Protein AF-A0A353JA93-F1 (afdb_monomer)

Sequence (141 aa):
DEVIKYLNNDDVTYKYFRWHSSGDIVDEQYLDGMVRVALACPQTTFLAFTKKWELINEWIDKHGIESLPVNLKIVLSMWDEEYNKTVKNKYLLPVTYVEFKKSSEFKANVPTGGYQCPGSCKTCKNCWKMMLGQMTFFHQH

Secondary structure (DSSP, 8-state):
-HHHHHHB-SS-B-SEEES-SS----SHHHHHHHHHHHHH-TTSEEEEEES-HHHHHHHHHHH-GGGS-TTEEEEEEE-SHHHHHH---TT---EEEEE-S--HHHHHHSPTTPEEP-S-TTT--GGGG--TT-EEEEE--

Structure (mmCIF, N/CA/C/O backbone):
data_AF-A0A353JA93-F1
#
_entry.id   AF-A0A353JA93-F1
#
loop_
_atom_site.group_PDB
_atom_site.id
_atom_site.type_symbol
_atom_site.label_atom_id
_atom_site.label_alt_id
_atom_site.label_comp_id
_atom_site.label_asym_id
_atom_site.label_entity_id
_atom_site.label_seq_id
_atom_site.pdbx_PDB_ins_code
_atom_site.Cartn_x
_atom_site.Cartn_y
_atom_site.Cartn_z
_atom_site.occupancy
_atom_site.B_iso_or_equiv
_atom_site.auth_seq_id
_atom_site.auth_comp_id
_atom_site.auth_asym_id
_atom_site.auth_atom_id
_atom_site.pdbx_PDB_model_num
ATOM 1 N N . ASP A 1 1 ? -19.201 -4.743 12.673 1.00 60.75 1 ASP A N 1
ATOM 2 C CA . ASP A 1 1 ? -19.257 -5.367 14.011 1.00 60.75 1 ASP A CA 1
ATOM 3 C C . ASP A 1 1 ? -18.771 -6.812 14.037 1.00 60.75 1 ASP A C 1
ATOM 5 O O . ASP A 1 1 ? -17.848 -7.089 14.789 1.00 60.75 1 ASP A O 1
ATOM 9 N N . GLU A 1 2 ? -19.260 -7.725 13.189 1.00 77.88 2 GLU A N 1
ATOM 10 C CA . GLU A 1 2 ? -18.818 -9.138 13.244 1.00 77.88 2 GLU A CA 1
ATOM 11 C C . GLU A 1 2 ? -17.321 -9.368 12.981 1.00 77.88 2 GLU A C 1
ATOM 13 O O . GLU A 1 2 ? -16.712 -10.207 13.634 1.00 77.88 2 GLU A O 1
ATOM 18 N N . VAL A 1 3 ? -16.693 -8.606 12.079 1.00 77.25 3 VAL A N 1
ATOM 19 C CA . VAL A 1 3 ? -15.256 -8.756 11.764 1.00 77.25 3 VAL A CA 1
ATOM 20 C C . VAL A 1 3 ? -14.374 -8.569 13.003 1.00 77.25 3 VAL A C 1
ATOM 22 O O . VAL A 1 3 ? -13.408 -9.308 13.184 1.00 77.25 3 VAL A O 1
ATOM 25 N N . ILE A 1 4 ? -14.735 -7.629 13.885 1.00 77.38 4 ILE A N 1
ATOM 26 C CA . ILE A 1 4 ? -13.984 -7.337 15.114 1.00 77.38 4 ILE A CA 1
ATOM 27 C C . ILE A 1 4 ? -13.957 -8.577 16.009 1.00 77.38 4 ILE A C 1
ATOM 29 O O . ILE A 1 4 ? -12.893 -8.961 16.477 1.00 77.38 4 ILE A O 1
ATOM 33 N N . LYS A 1 5 ? -15.087 -9.282 16.140 1.00 78.56 5 LYS A N 1
ATOM 34 C CA . LYS A 1 5 ? -15.200 -10.510 16.944 1.00 78.56 5 LYS A CA 1
ATOM 35 C C . LYS A 1 5 ? -14.213 -11.608 16.523 1.00 78.56 5 LYS A C 1
ATOM 37 O O . LYS A 1 5 ? -13.804 -12.410 17.359 1.00 78.56 5 LYS A O 1
ATOM 42 N N . TYR A 1 6 ? -13.844 -11.665 15.244 1.00 79.44 6 TYR A N 1
ATOM 43 C CA . TYR A 1 6 ? -12.950 -12.699 14.715 1.00 79.44 6 TYR A CA 1
ATOM 44 C C . TYR A 1 6 ? -11.485 -12.260 14.615 1.00 79.44 6 TYR A C 1
ATOM 46 O O . TYR A 1 6 ? -10.596 -13.108 14.681 1.00 79.44 6 TYR A O 1
ATOM 54 N N . LEU A 1 7 ? -11.220 -10.961 14.451 1.00 79.00 7 LEU A N 1
ATOM 55 C CA . LEU A 1 7 ? -9.862 -10.421 14.331 1.00 79.00 7 LEU A CA 1
ATOM 56 C C . LEU A 1 7 ? -9.305 -9.909 15.660 1.00 79.00 7 LEU A C 1
ATOM 58 O O . LEU A 1 7 ? -8.152 -10.172 15.976 1.00 79.00 7 LEU A O 1
ATOM 62 N N . ASN A 1 8 ? -10.083 -9.175 16.442 1.00 79.06 8 ASN A N 1
ATOM 63 C CA . ASN A 1 8 ? -9.625 -8.618 17.707 1.00 79.06 8 ASN A CA 1
ATOM 64 C C . ASN A 1 8 ? -10.759 -8.688 18.727 1.00 79.06 8 ASN A C 1
ATOM 66 O O . ASN A 1 8 ? -11.528 -7.737 18.875 1.00 79.06 8 ASN A O 1
ATOM 70 N N . ASN A 1 9 ? -10.866 -9.834 19.393 1.00 77.25 9 ASN A N 1
ATOM 71 C CA . ASN A 1 9 ? -11.783 -10.018 20.512 1.00 77.25 9 ASN A CA 1
ATOM 72 C C . ASN A 1 9 ? -11.073 -9.721 21.842 1.00 77.25 9 ASN A C 1
ATOM 74 O O . ASN A 1 9 ? -9.893 -9.364 21.861 1.00 77.25 9 ASN A O 1
ATOM 78 N N . ASP A 1 10 ? -11.803 -9.871 22.945 1.00 77.50 10 ASP A N 1
ATOM 79 C CA . ASP A 1 10 ? -11.288 -9.594 24.290 1.00 77.50 10 ASP A CA 1
ATOM 80 C C . ASP A 1 10 ? -10.100 -10.500 24.679 1.00 77.50 10 ASP A C 1
ATOM 82 O O . ASP A 1 10 ? -9.281 -10.115 25.512 1.00 77.50 10 ASP A O 1
ATOM 86 N N . ASP A 1 11 ? -9.955 -11.665 24.037 1.00 79.44 11 ASP A N 1
ATOM 87 C CA . ASP A 1 11 ? -8.923 -12.657 24.352 1.00 79.44 11 ASP A CA 1
ATOM 88 C C . ASP A 1 11 ? -7.654 -12.510 23.493 1.00 79.44 11 ASP A C 1
ATOM 90 O O . ASP A 1 11 ? -6.542 -12.791 23.951 1.00 79.44 11 ASP A O 1
ATOM 94 N N . VAL A 1 12 ? -7.787 -12.102 22.225 1.00 79.94 12 VAL A N 1
ATOM 95 C CA . VAL A 1 12 ? -6.684 -12.054 21.252 1.00 79.94 12 VAL A CA 1
ATOM 96 C C . VAL A 1 12 ? -6.795 -10.828 20.356 1.00 79.94 12 VAL A C 1
ATOM 98 O O . VAL A 1 12 ? -7.823 -10.567 19.742 1.00 79.94 12 VAL A O 1
ATOM 101 N N . THR A 1 13 ? -5.671 -10.124 20.198 1.00 82.81 13 THR A N 1
ATOM 102 C CA . THR A 1 13 ? -5.511 -9.026 19.237 1.00 82.81 13 THR A CA 1
ATOM 103 C C . THR A 1 13 ? -4.398 -9.338 18.235 1.00 82.81 13 THR A C 1
ATOM 105 O O . THR A 1 13 ? -3.225 -9.469 18.608 1.00 82.81 13 THR A O 1
ATOM 108 N N . TYR A 1 14 ? -4.728 -9.394 16.943 1.00 89.12 14 TYR A N 1
ATOM 109 C CA . TYR A 1 14 ? -3.743 -9.530 15.869 1.00 89.12 14 TYR A CA 1
ATOM 110 C C . TYR A 1 14 ? -3.186 -8.163 15.465 1.00 89.12 14 TYR A C 1
ATOM 112 O O . TYR A 1 14 ? -3.830 -7.379 14.778 1.00 89.12 14 TYR A O 1
ATOM 120 N N . LYS A 1 15 ? -1.927 -7.886 15.818 1.00 92.44 15 LYS A N 1
ATOM 121 C CA . LYS A 1 15 ? -1.270 -6.609 15.466 1.00 92.44 15 LYS A CA 1
ATOM 122 C C . LYS A 1 15 ? -0.943 -6.462 13.977 1.00 92.44 15 LYS A C 1
ATOM 124 O O . LYS A 1 15 ? -0.880 -5.345 13.474 1.00 92.44 15 LYS A O 1
ATOM 129 N N . TYR A 1 16 ? -0.708 -7.571 13.275 1.00 94.62 16 TYR A N 1
ATOM 130 C CA . TYR A 1 16 ? -0.279 -7.568 11.876 1.00 94.62 16 TYR A CA 1
ATOM 131 C C . TYR A 1 16 ? -1.075 -8.586 11.073 1.00 94.62 16 TYR A C 1
ATOM 133 O O . TYR A 1 16 ? -1.067 -9.771 11.404 1.00 94.62 16 TYR A O 1
ATOM 141 N N . PHE A 1 17 ? -1.682 -8.131 9.983 1.00 94.81 17 PHE A N 1
ATOM 142 C CA . PHE A 1 17 ? -2.434 -8.964 9.054 1.00 94.81 17 PHE A CA 1
ATOM 143 C C . PHE A 1 17 ? -1.923 -8.746 7.630 1.00 94.81 17 PHE A C 1
ATOM 145 O O . PHE A 1 17 ? -1.676 -7.610 7.228 1.00 94.81 17 PHE A O 1
ATOM 152 N N . ARG A 1 18 ? -1.737 -9.819 6.860 1.00 94.50 18 ARG A N 1
ATOM 153 C CA . ARG A 1 18 ? -1.402 -9.742 5.432 1.00 94.50 18 ARG A CA 1
ATOM 154 C C . ARG A 1 18 ? -2.548 -10.363 4.649 1.00 94.50 18 ARG A C 1
ATOM 156 O O . ARG A 1 18 ? -2.816 -11.543 4.839 1.00 94.50 18 ARG A O 1
ATOM 163 N N . TRP A 1 19 ? -3.181 -9.578 3.784 1.00 95.12 19 TRP A N 1
ATOM 164 C CA . TRP A 1 19 ? -4.345 -10.0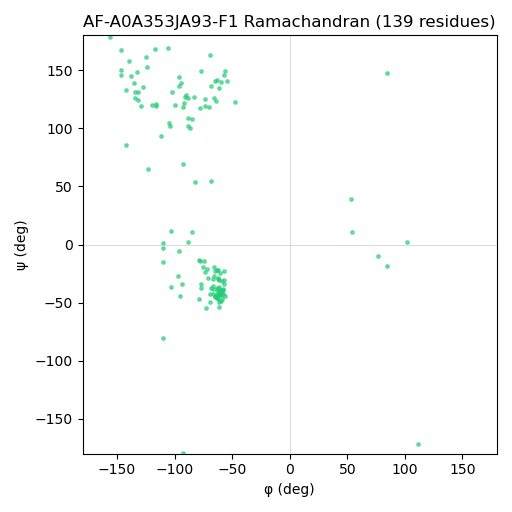09 3.004 1.00 95.12 19 TRP A CA 1
ATOM 165 C C . TRP A 1 19 ? -4.029 -11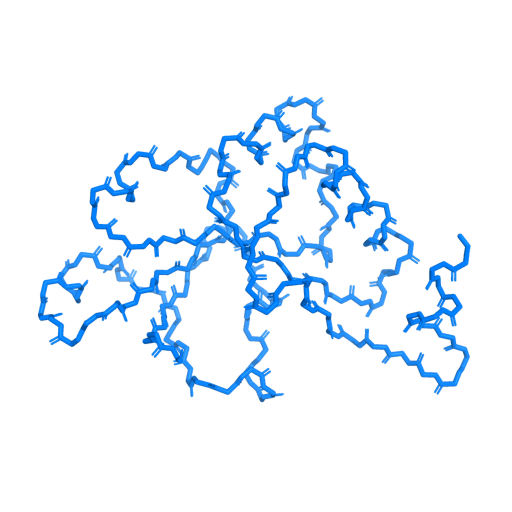.174 2.077 1.00 95.12 19 TRP A C 1
ATOM 167 O O . TRP A 1 19 ? -4.782 -12.141 2.007 1.00 95.12 19 TRP A O 1
ATOM 177 N N . HIS A 1 20 ? -2.885 -11.099 1.402 1.00 90.94 20 HIS A N 1
ATOM 178 C CA . HIS A 1 20 ? -2.530 -12.042 0.351 1.00 90.94 20 HIS A CA 1
ATOM 179 C C . HIS A 1 20 ? -1.140 -12.602 0.606 1.00 90.94 20 HIS A C 1
ATOM 181 O O . HIS A 1 20 ? -0.161 -11.852 0.629 1.00 90.94 20 HIS A O 1
ATOM 187 N N . SER A 1 21 ? -1.032 -13.922 0.775 1.00 79.88 21 SER A N 1
ATOM 188 C CA . SER A 1 21 ? 0.265 -14.604 0.646 1.00 79.88 21 SER A CA 1
ATOM 189 C C . SER A 1 21 ? 0.712 -14.588 -0.823 1.00 79.88 21 SER A C 1
ATOM 191 O O . SER A 1 21 ? 1.850 -14.233 -1.129 1.00 79.88 21 SER A O 1
ATOM 193 N N . SER A 1 22 ? -0.245 -14.853 -1.717 1.00 75.38 22 SER A N 1
ATOM 194 C CA . SER A 1 22 ? -0.206 -14.688 -3.169 1.00 75.38 22 SER A CA 1
ATOM 195 C C . SER A 1 22 ? -1.555 -14.128 -3.643 1.00 75.38 22 SER A C 1
ATOM 197 O O . SER A 1 22 ? -2.557 -14.260 -2.938 1.00 75.38 22 SER A O 1
ATOM 199 N N . GLY A 1 23 ? -1.580 -13.499 -4.817 1.00 82.88 23 GLY A N 1
ATOM 200 C CA . GLY A 1 23 ? -2.781 -12.866 -5.368 1.00 82.88 23 GLY A CA 1
ATOM 201 C C . GLY A 1 23 ? -2.680 -11.345 -5.404 1.00 82.88 23 GLY A C 1
ATOM 202 O O . GLY A 1 23 ? -1.605 -10.784 -5.195 1.00 82.88 23 GLY A O 1
ATOM 203 N N . ASP A 1 24 ? -3.799 -10.707 -5.724 1.00 93.50 24 ASP A N 1
ATOM 204 C CA . ASP A 1 24 ? -3.886 -9.267 -5.940 1.00 93.50 24 ASP A CA 1
ATOM 205 C C . ASP A 1 24 ? -5.254 -8.732 -5.478 1.00 93.50 24 ASP A C 1
ATOM 207 O O . ASP A 1 24 ? -6.184 -9.505 -5.229 1.00 93.50 24 ASP A O 1
ATOM 211 N N . ILE A 1 25 ? -5.378 -7.412 -5.373 1.00 97.19 25 ILE A N 1
ATOM 212 C CA . ILE A 1 25 ? -6.649 -6.716 -5.157 1.00 97.19 25 ILE A CA 1
ATOM 213 C C . ILE A 1 25 ? -7.458 -6.844 -6.450 1.00 97.19 25 ILE A C 1
ATOM 215 O O . ILE A 1 25 ? -7.007 -6.439 -7.517 1.00 97.19 25 ILE A O 1
ATOM 219 N N . VAL A 1 26 ? -8.624 -7.483 -6.379 1.00 95.56 26 VAL A N 1
ATOM 220 C CA . VAL A 1 26 ? -9.317 -7.949 -7.590 1.00 95.56 26 VAL A CA 1
ATOM 221 C C . VAL A 1 26 ? -10.053 -6.813 -8.299 1.00 95.56 26 VAL A C 1
ATOM 223 O O . VAL A 1 26 ? -9.911 -6.662 -9.512 1.00 95.56 26 VAL A O 1
ATOM 226 N N . ASP A 1 27 ? -10.802 -6.017 -7.538 1.00 97.62 27 ASP A N 1
ATOM 227 C CA . ASP A 1 27 ? -11.645 -4.925 -8.018 1.00 97.62 27 ASP A CA 1
ATOM 228 C C . ASP A 1 27 ? -11.880 -3.870 -6.918 1.00 97.62 27 ASP A C 1
ATOM 230 O O . ASP A 1 27 ? -11.391 -3.990 -5.788 1.00 97.62 27 ASP A O 1
ATOM 234 N N . GLU A 1 28 ? -12.614 -2.811 -7.266 1.00 97.81 28 GLU A N 1
ATOM 235 C CA . GLU A 1 28 ? -12.948 -1.705 -6.364 1.00 97.81 28 GLU A CA 1
ATOM 236 C C . GLU A 1 28 ? -13.774 -2.178 -5.158 1.00 97.81 28 GLU A C 1
ATOM 238 O O . GLU A 1 28 ? -13.483 -1.795 -4.027 1.00 97.81 28 GLU A O 1
ATOM 243 N N . GLN A 1 29 ? -14.742 -3.078 -5.359 1.00 98.06 29 GLN A N 1
ATOM 244 C CA . GLN A 1 29 ? -15.585 -3.587 -4.274 1.00 98.06 29 GLN A CA 1
ATOM 245 C C . GLN A 1 29 ? -14.763 -4.359 -3.229 1.00 98.06 29 GLN A C 1
ATOM 247 O O . GLN A 1 29 ? -15.025 -4.276 -2.021 1.00 98.06 29 GLN A O 1
ATOM 252 N N . TYR A 1 30 ? -13.757 -5.110 -3.674 1.00 97.81 30 TYR A N 1
ATOM 253 C CA . TYR A 1 30 ? -12.819 -5.795 -2.797 1.00 97.81 30 TYR A CA 1
ATOM 254 C C . TYR A 1 30 ? -11.987 -4.794 -1.988 1.00 97.81 30 TYR A C 1
ATOM 256 O O . TYR A 1 30 ? -11.862 -4.948 -0.769 1.00 97.81 30 TYR A O 1
ATOM 264 N N . LEU A 1 31 ? -11.471 -3.744 -2.635 1.00 98.38 31 LEU A N 1
ATOM 265 C CA . LEU A 1 31 ? -10.729 -2.672 -1.969 1.00 98.38 31 LEU A CA 1
ATOM 266 C C . LEU A 1 31 ? -11.593 -1.934 -0.934 1.00 98.38 31 LEU A C 1
ATOM 268 O O . LEU A 1 31 ? -11.154 -1.761 0.204 1.00 98.38 31 LEU A O 1
ATOM 272 N N . ASP A 1 32 ? -12.845 -1.613 -1.261 1.00 98.12 32 ASP A N 1
ATOM 273 C CA . ASP A 1 32 ? -13.814 -1.045 -0.314 1.00 98.12 32 ASP A CA 1
ATOM 274 C C . ASP A 1 32 ? -14.031 -1.966 0.894 1.00 98.12 32 ASP A C 1
ATOM 276 O O . ASP A 1 32 ? -14.153 -1.522 2.040 1.00 98.12 32 ASP A O 1
ATOM 280 N N . GLY A 1 33 ? -14.068 -3.281 0.668 1.00 97.38 33 GLY A N 1
ATOM 281 C CA . GLY A 1 33 ? -14.088 -4.283 1.732 1.00 97.38 33 GLY A CA 1
ATOM 282 C C . GLY A 1 33 ? -12.862 -4.198 2.640 1.00 97.38 33 GLY A C 1
ATOM 283 O O . GLY A 1 33 ? -13.008 -4.147 3.864 1.00 97.38 33 GLY A O 1
ATOM 284 N N . MET A 1 34 ? -11.665 -4.132 2.058 1.00 97.94 34 MET A N 1
ATOM 285 C CA . MET A 1 34 ? -10.415 -4.002 2.811 1.00 97.94 34 MET A CA 1
ATOM 286 C C . MET A 1 34 ? -10.379 -2.714 3.640 1.00 97.94 34 MET A C 1
ATOM 288 O O . MET A 1 34 ? -9.992 -2.756 4.809 1.00 97.94 34 MET A O 1
ATOM 292 N N . VAL A 1 35 ? -10.820 -1.589 3.067 1.00 98.19 35 VAL A N 1
ATOM 293 C CA . VAL A 1 35 ? -10.912 -0.285 3.744 1.00 98.19 35 VAL A CA 1
ATOM 294 C C . VAL A 1 35 ? -11.870 -0.359 4.930 1.00 98.19 35 VAL A C 1
ATOM 296 O O . VAL A 1 35 ? -11.489 0.001 6.045 1.00 98.19 35 VAL A O 1
ATOM 299 N N . ARG A 1 36 ? -13.079 -0.904 4.739 1.00 97.06 36 ARG A N 1
ATOM 300 C CA . ARG A 1 36 ? -14.056 -1.085 5.829 1.00 97.06 36 ARG A CA 1
ATOM 301 C C . ARG A 1 36 ? -13.501 -1.939 6.968 1.00 97.06 36 ARG A C 1
ATOM 303 O O . ARG A 1 36 ? -13.689 -1.593 8.132 1.00 97.06 36 ARG A O 1
ATOM 310 N N . VAL A 1 37 ? -12.806 -3.033 6.651 1.00 96.44 37 VAL A N 1
ATOM 311 C CA . VAL A 1 37 ? -12.179 -3.901 7.662 1.00 96.44 37 VAL A CA 1
ATOM 312 C C . VAL A 1 37 ? -11.070 -3.168 8.414 1.00 96.44 37 VAL A C 1
ATOM 314 O O . VAL A 1 37 ? -11.021 -3.244 9.642 1.00 96.44 37 VAL A O 1
ATOM 317 N N . ALA A 1 38 ? -10.214 -2.428 7.708 1.00 96.94 38 ALA A N 1
ATOM 318 C CA . ALA A 1 38 ? -9.133 -1.672 8.328 1.00 96.94 38 ALA A CA 1
ATOM 319 C C . ALA A 1 38 ? -9.658 -0.581 9.274 1.00 96.94 38 ALA A C 1
ATOM 321 O O . ALA A 1 38 ? -9.167 -0.472 10.398 1.00 96.94 38 ALA A O 1
ATOM 322 N N . LEU A 1 39 ? -10.699 0.155 8.872 1.00 95.94 39 LEU A N 1
ATOM 323 C CA . LEU A 1 39 ? -11.360 1.154 9.721 1.00 95.94 39 LEU A CA 1
ATOM 324 C C . LEU A 1 39 ? -12.006 0.530 10.963 1.00 95.94 39 LEU A C 1
ATOM 326 O O . LEU A 1 39 ? -11.920 1.096 12.049 1.00 95.94 39 LEU A O 1
ATOM 330 N N . ALA A 1 40 ? -12.619 -0.647 10.821 1.00 94.31 40 ALA A N 1
ATOM 331 C CA . ALA A 1 40 ? -13.234 -1.358 11.939 1.00 94.31 40 ALA A CA 1
ATOM 332 C C . ALA A 1 40 ? -12.208 -1.964 12.916 1.00 94.31 40 ALA A C 1
ATOM 334 O O . ALA A 1 40 ? -12.555 -2.249 14.059 1.00 94.31 40 ALA A O 1
ATOM 335 N N . CYS A 1 41 ? -10.961 -2.178 12.485 1.00 94.19 41 CYS A N 1
ATOM 336 C CA . CYS A 1 41 ? -9.905 -2.824 13.272 1.00 94.19 41 CYS A CA 1
ATOM 337 C C . CYS A 1 41 ? -8.658 -1.923 13.409 1.00 94.19 41 CYS A C 1
ATOM 339 O O . CYS A 1 41 ? -7.583 -2.282 12.911 1.00 94.19 41 CYS A O 1
ATOM 341 N N . PRO A 1 42 ? -8.754 -0.762 14.087 1.00 94.19 42 PRO A N 1
ATOM 342 C CA . PRO A 1 42 ? -7.671 0.226 14.153 1.00 94.19 42 PRO A CA 1
ATOM 343 C C . PRO A 1 42 ? -6.392 -0.275 14.850 1.00 94.19 42 PRO A C 1
ATOM 345 O O . PRO A 1 42 ? -5.305 0.247 14.612 1.00 94.19 42 PRO A O 1
ATOM 348 N N . GLN A 1 43 ? -6.494 -1.303 15.693 1.00 92.75 43 GLN A N 1
ATOM 349 C CA . GLN A 1 43 ? -5.375 -1.933 16.401 1.00 92.75 43 GLN A CA 1
ATOM 350 C C . GLN A 1 43 ? -4.553 -2.899 15.530 1.00 92.75 43 GLN A C 1
ATOM 352 O O . GLN A 1 43 ? -3.451 -3.300 15.918 1.00 92.75 43 GLN A O 1
ATOM 357 N N . THR A 1 44 ? -5.068 -3.275 14.357 1.00 95.69 44 THR A N 1
ATOM 358 C CA . THR A 1 44 ? -4.386 -4.146 13.398 1.00 95.69 44 THR A CA 1
ATOM 359 C C . THR A 1 44 ? -3.813 -3.313 12.266 1.00 95.69 44 THR A C 1
ATOM 361 O O . THR A 1 44 ? -4.509 -2.504 11.659 1.00 95.69 44 THR A O 1
ATOM 364 N N . THR A 1 45 ? -2.544 -3.540 11.932 1.00 97.50 45 THR A N 1
ATOM 365 C CA . THR A 1 45 ? -1.978 -3.044 10.677 1.00 97.50 45 THR A CA 1
ATOM 366 C C . THR A 1 45 ? -2.118 -4.106 9.595 1.00 97.50 45 THR A C 1
ATOM 368 O O . THR A 1 45 ? -1.615 -5.226 9.725 1.00 97.50 45 THR A O 1
ATOM 371 N N . PHE A 1 46 ? -2.791 -3.745 8.515 1.00 97.50 46 PHE A N 1
ATOM 372 C CA . PHE A 1 46 ? -3.048 -4.576 7.352 1.00 97.50 46 PHE A CA 1
ATOM 373 C C . PHE A 1 46 ? -2.005 -4.302 6.271 1.00 97.50 46 PHE A C 1
ATOM 375 O O . PHE A 1 46 ? -1.561 -3.171 6.103 1.00 97.50 46 PHE A O 1
ATOM 382 N N . LEU A 1 47 ? -1.614 -5.335 5.533 1.00 97.44 47 LEU A N 1
ATOM 383 C CA . LEU A 1 47 ? -0.662 -5.250 4.430 1.00 97.44 47 LEU A CA 1
ATOM 384 C C . LEU A 1 47 ? -1.217 -5.982 3.213 1.00 97.44 47 LEU A C 1
ATOM 386 O O . LEU A 1 47 ? -1.623 -7.143 3.320 1.00 97.44 47 LEU A O 1
ATOM 390 N N . ALA A 1 48 ? -1.176 -5.326 2.061 1.00 97.31 48 ALA A N 1
ATOM 391 C CA . ALA A 1 48 ? -1.447 -5.924 0.765 1.00 97.31 48 ALA A CA 1
ATOM 392 C C . ALA A 1 48 ? -0.379 -5.475 -0.234 1.00 97.31 48 ALA A C 1
ATOM 394 O O . ALA A 1 48 ? -0.076 -4.287 -0.340 1.00 97.31 48 ALA A O 1
ATOM 395 N N . PHE A 1 49 ? 0.187 -6.439 -0.953 1.00 95.69 49 PHE A N 1
ATOM 396 C CA . PHE A 1 49 ? 1.005 -6.162 -2.128 1.00 95.69 49 PHE A CA 1
ATOM 397 C C . PHE A 1 49 ? 0.111 -6.254 -3.357 1.00 95.69 49 PHE A C 1
ATOM 399 O O . PHE A 1 49 ? -0.719 -7.157 -3.427 1.00 95.69 49 PHE A O 1
ATOM 406 N N . THR A 1 50 ? 0.279 -5.346 -4.312 1.00 96.44 50 THR A N 1
ATOM 407 C CA . THR A 1 50 ? -0.576 -5.301 -5.503 1.00 96.44 50 THR A CA 1
ATOM 408 C C . THR A 1 50 ? 0.182 -4.827 -6.735 1.00 96.44 50 THR A C 1
ATOM 410 O O . THR A 1 50 ? 1.069 -3.979 -6.631 1.00 96.44 50 THR A O 1
ATOM 413 N N . LYS A 1 51 ? -0.164 -5.363 -7.908 1.00 94.75 51 LYS A N 1
ATOM 414 C CA . LYS A 1 51 ? 0.251 -4.823 -9.212 1.00 94.75 51 LYS A CA 1
ATOM 415 C C . LYS A 1 51 ? -0.815 -3.914 -9.833 1.00 94.75 51 LYS A C 1
ATOM 417 O O . LYS A 1 51 ? -0.567 -3.307 -10.863 1.00 94.75 51 LYS A O 1
ATOM 422 N N . LYS A 1 52 ? -1.993 -3.797 -9.221 1.00 96.62 52 LYS A N 1
ATOM 423 C CA . LYS A 1 52 ? -3.165 -3.084 -9.751 1.00 96.62 52 LYS A CA 1
ATOM 424 C C . LYS A 1 52 ? -3.083 -1.582 -9.486 1.00 96.62 52 LYS A C 1
ATOM 426 O O . LYS A 1 52 ? -3.977 -0.999 -8.882 1.00 96.62 52 LYS A O 1
ATOM 431 N N . TRP A 1 53 ? -1.982 -0.957 -9.888 1.00 97.19 53 TRP A N 1
ATOM 432 C CA . TRP A 1 53 ? -1.728 0.457 -9.615 1.00 97.19 53 TRP A CA 1
ATOM 433 C C . TRP A 1 53 ? -2.781 1.375 -10.254 1.00 97.19 53 TRP A C 1
ATOM 435 O O . TRP A 1 53 ? -3.089 2.413 -9.674 1.00 97.19 53 TRP A 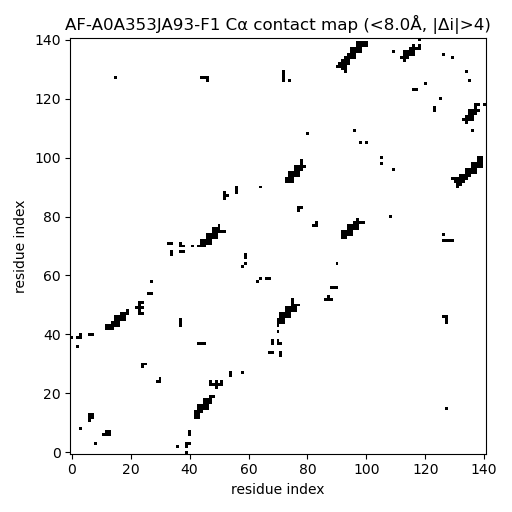O 1
ATOM 445 N N . GLU A 1 54 ? -3.368 0.986 -11.390 1.00 98.00 54 GLU A N 1
ATOM 446 C CA . GLU A 1 54 ? -4.480 1.692 -12.036 1.00 98.00 54 GLU A CA 1
ATOM 447 C C . GLU A 1 54 ? -5.697 1.728 -11.113 1.00 98.00 54 GLU A C 1
ATOM 449 O O . GLU A 1 54 ? -6.163 2.806 -10.766 1.00 98.00 54 GLU A O 1
ATOM 454 N N . LEU A 1 55 ? -6.126 0.555 -10.630 1.00 98.31 55 LEU A N 1
ATOM 455 C CA . LEU A 1 55 ? -7.256 0.412 -9.710 1.00 98.31 55 LEU A CA 1
ATOM 456 C C . LEU A 1 55 ? -7.053 1.245 -8.441 1.00 98.31 55 LEU A C 1
ATOM 458 O O . LEU A 1 55 ? -7.971 1.914 -7.978 1.00 98.31 55 LEU A O 1
ATOM 462 N N . ILE A 1 56 ? -5.845 1.205 -7.870 1.00 98.19 56 ILE A N 1
ATOM 463 C CA . ILE A 1 56 ? -5.546 1.968 -6.658 1.00 98.19 56 ILE A CA 1
ATOM 464 C C . ILE A 1 56 ? -5.574 3.473 -6.932 1.00 98.19 56 ILE A C 1
ATOM 466 O O . ILE A 1 56 ? -6.129 4.221 -6.130 1.00 98.19 56 ILE A O 1
ATOM 470 N N . ASN A 1 57 ? -5.005 3.927 -8.051 1.00 98.38 57 ASN A N 1
ATOM 471 C CA . ASN A 1 57 ? -5.059 5.338 -8.415 1.00 98.38 57 ASN A CA 1
ATOM 472 C C . ASN A 1 57 ? -6.494 5.801 -8.658 1.00 98.38 57 ASN A C 1
ATOM 474 O O . ASN A 1 57 ? -6.863 6.838 -8.126 1.00 98.38 57 ASN A O 1
ATOM 478 N N . GLU A 1 58 ? -7.289 5.042 -9.413 1.00 98.50 58 GLU A N 1
ATOM 479 C CA . GLU A 1 58 ? -8.694 5.353 -9.699 1.00 98.50 58 GLU A CA 1
ATOM 480 C C . GLU A 1 58 ? -9.516 5.453 -8.412 1.00 98.50 58 GLU A C 1
ATOM 482 O O . GLU A 1 58 ? -10.281 6.403 -8.232 1.00 98.50 58 GLU A O 1
ATOM 487 N N . TRP A 1 59 ? -9.304 4.525 -7.477 1.00 98.62 59 TRP A N 1
ATOM 488 C CA . TRP A 1 59 ? -9.958 4.568 -6.174 1.00 98.62 59 TRP A CA 1
ATOM 489 C C . TRP A 1 59 ? -9.563 5.820 -5.382 1.00 98.62 59 TRP A C 1
ATOM 491 O O . TRP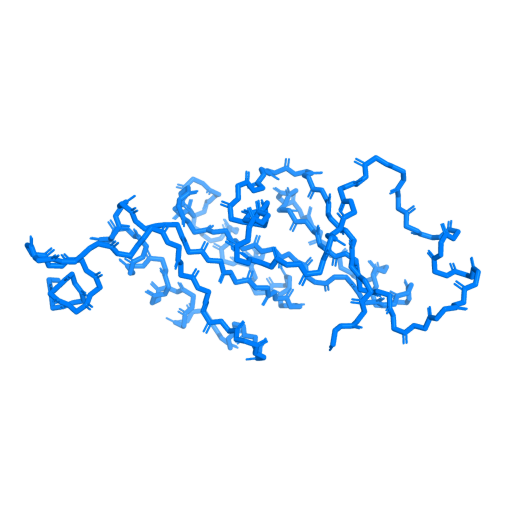 A 1 59 ? -10.426 6.531 -4.869 1.00 98.62 59 TRP A O 1
ATOM 501 N N . ILE A 1 60 ? -8.268 6.146 -5.315 1.00 98.44 60 ILE A N 1
ATOM 502 C CA . ILE A 1 60 ? -7.795 7.344 -4.605 1.00 98.44 60 ILE A CA 1
ATOM 503 C C . ILE A 1 60 ? -8.264 8.627 -5.309 1.00 98.44 60 ILE A C 1
ATOM 505 O O . ILE A 1 60 ? -8.597 9.599 -4.636 1.00 98.44 60 ILE A O 1
ATOM 509 N N . ASP A 1 61 ? -8.335 8.648 -6.637 1.00 98.44 61 ASP A N 1
ATOM 510 C CA . ASP A 1 61 ? -8.874 9.771 -7.409 1.00 98.44 61 ASP A CA 1
ATOM 511 C C . ASP A 1 61 ? -10.346 10.037 -7.075 1.00 98.44 61 ASP A C 1
ATOM 513 O O . ASP A 1 61 ? -10.764 11.190 -6.965 1.00 98.44 61 ASP A O 1
ATOM 517 N N . LYS A 1 62 ? -11.124 8.972 -6.873 1.00 98.38 62 LYS A N 1
ATOM 518 C CA . LYS A 1 62 ? -12.546 9.044 -6.532 1.00 98.38 62 LYS A CA 1
ATOM 519 C C . LYS A 1 62 ? -12.799 9.397 -5.064 1.00 98.38 62 LYS A C 1
ATOM 521 O O . LYS A 1 62 ? -13.761 10.107 -4.773 1.00 98.38 62 LYS A O 1
ATOM 526 N N . HIS A 1 63 ? -11.979 8.886 -4.148 1.00 98.00 63 HIS A N 1
ATOM 527 C CA . HIS A 1 63 ? -12.248 8.932 -2.706 1.00 98.00 63 HIS A CA 1
ATOM 528 C C . HIS A 1 63 ? -11.330 9.868 -1.910 1.00 98.00 63 HIS A C 1
ATOM 530 O O . HIS A 1 63 ? -11.654 10.185 -0.767 1.00 98.00 63 HIS A O 1
ATOM 536 N N . GLY A 1 64 ? -10.210 10.311 -2.479 1.00 97.88 64 GLY A N 1
ATOM 537 C CA . GLY A 1 64 ? -9.162 11.047 -1.772 1.00 97.88 64 GLY A CA 1
ATOM 538 C C . GLY A 1 64 ? -8.172 10.123 -1.053 1.00 97.88 64 GLY A C 1
ATOM 539 O O . GLY A 1 64 ? -8.518 9.040 -0.574 1.00 97.88 64 GLY A O 1
ATOM 540 N N . ILE A 1 65 ? -6.906 10.542 -0.968 1.00 95.94 65 ILE A N 1
ATOM 541 C CA . ILE A 1 65 ? -5.837 9.759 -0.315 1.00 95.94 65 ILE A CA 1
ATOM 542 C C . ILE A 1 65 ? -6.069 9.632 1.194 1.00 95.94 65 ILE A C 1
ATOM 544 O O . ILE A 1 65 ? -5.716 8.625 1.801 1.00 95.94 65 ILE A O 1
ATOM 548 N N . GLU A 1 66 ? -6.710 10.629 1.791 1.00 95.88 66 GLU A N 1
ATOM 549 C CA . GLU A 1 66 ?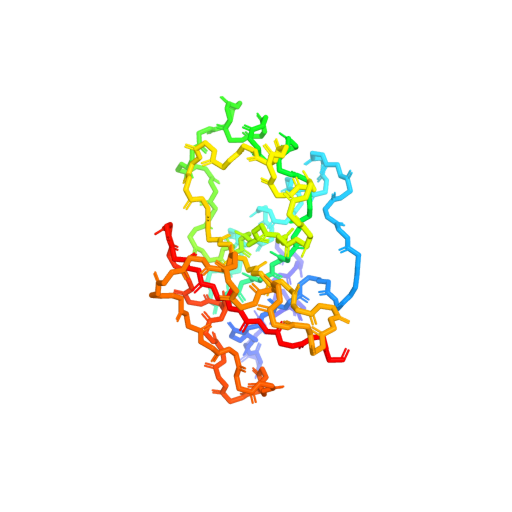 -7.131 10.673 3.186 1.00 95.88 66 GLU A CA 1
ATOM 550 C C . GLU A 1 66 ? -8.190 9.619 3.533 1.00 95.88 66 GLU A C 1
ATOM 552 O O . GLU A 1 66 ? -8.296 9.228 4.695 1.00 95.88 66 GLU A O 1
ATOM 557 N N . SER A 1 67 ? -8.932 9.124 2.536 1.00 97.00 67 SER A N 1
ATOM 558 C CA . SER A 1 67 ? -9.899 8.039 2.717 1.00 97.00 67 SER A CA 1
ATOM 559 C C . SER A 1 67 ? -9.233 6.665 2.806 1.00 97.00 67 SER A C 1
ATOM 561 O O . SER A 1 67 ? -9.871 5.708 3.250 1.00 97.00 67 SER A O 1
ATOM 563 N N . LEU A 1 68 ? -7.954 6.539 2.426 1.00 97.06 68 LEU A N 1
ATOM 564 C CA . LEU A 1 68 ? -7.199 5.304 2.607 1.00 97.06 68 LEU A CA 1
ATOM 565 C C . LEU A 1 68 ? -6.744 5.188 4.076 1.00 97.06 68 LEU A C 1
ATOM 567 O O . LEU A 1 68 ? -5.948 6.011 4.539 1.00 97.06 68 LEU A O 1
ATOM 571 N N . PRO A 1 69 ? -7.188 4.166 4.834 1.00 97.50 69 PRO A N 1
ATOM 572 C CA . PRO A 1 69 ? -6.880 4.075 6.256 1.00 97.50 69 PRO A CA 1
ATOM 573 C C . PRO A 1 69 ? -5.378 3.969 6.509 1.00 97.50 69 PRO A C 1
ATOM 575 O O . PRO A 1 69 ? -4.684 3.153 5.904 1.00 97.50 69 PRO A O 1
ATOM 578 N N . VAL A 1 70 ? -4.867 4.729 7.478 1.00 96.38 70 VAL A N 1
ATOM 579 C CA . VAL A 1 70 ? -3.427 4.742 7.798 1.00 96.38 70 VAL A CA 1
ATOM 580 C C . VAL A 1 70 ? -2.892 3.375 8.241 1.00 96.38 70 VAL A C 1
ATOM 582 O O . VAL A 1 70 ? -1.696 3.105 8.088 1.00 96.38 70 VAL A O 1
ATOM 585 N N . ASN A 1 71 ? -3.758 2.506 8.773 1.00 97.44 71 ASN A N 1
ATOM 586 C CA . ASN A 1 71 ? -3.445 1.133 9.163 1.00 97.44 71 ASN A CA 1
ATOM 587 C C . ASN A 1 71 ? -3.626 0.115 8.021 1.00 97.44 71 ASN A C 1
ATOM 589 O O . ASN A 1 71 ? -3.372 -1.065 8.246 1.00 97.44 71 ASN A O 1
ATOM 593 N N . LEU A 1 72 ? -3.998 0.535 6.808 1.00 97.94 72 LEU A N 1
ATOM 594 C CA . LEU A 1 72 ? -4.014 -0.291 5.600 1.00 97.94 72 LEU A CA 1
ATOM 595 C C . LEU A 1 72 ? -2.825 0.061 4.698 1.00 97.94 72 LEU A C 1
ATOM 597 O O . LEU A 1 72 ? -2.823 1.055 3.980 1.00 97.94 72 LEU A O 1
ATOM 601 N N . LYS A 1 73 ? -1.785 -0.774 4.725 1.00 97.56 73 LYS A N 1
ATOM 602 C CA . LYS A 1 73 ? -0.592 -0.610 3.890 1.00 97.56 73 LYS A CA 1
ATOM 603 C C . LYS A 1 73 ? -0.783 -1.299 2.548 1.00 97.56 73 LYS A C 1
ATOM 605 O O . LYS A 1 73 ? -0.642 -2.517 2.448 1.00 97.56 73 LYS A O 1
ATOM 610 N N . ILE A 1 74 ? -1.075 -0.507 1.524 1.00 97.69 74 ILE A N 1
ATOM 611 C CA . ILE A 1 74 ? -1.046 -0.948 0.128 1.00 97.69 74 ILE A CA 1
ATOM 612 C C . ILE A 1 74 ? 0.337 -0.640 -0.431 1.00 97.69 74 ILE A C 1
ATOM 614 O O . ILE A 1 74 ? 0.756 0.516 -0.455 1.00 97.69 74 ILE A O 1
ATOM 618 N N . VAL A 1 75 ? 1.050 -1.684 -0.841 1.00 96.69 75 VAL A N 1
ATOM 619 C CA . VAL A 1 75 ? 2.414 -1.596 -1.363 1.00 96.69 75 VAL A CA 1
ATOM 620 C C . VAL A 1 75 ? 2.413 -2.045 -2.821 1.00 96.69 75 VAL A C 1
ATOM 622 O O . VAL A 1 75 ? 2.037 -3.180 -3.125 1.00 96.69 75 VAL A O 1
ATOM 625 N N . LEU A 1 76 ? 2.837 -1.170 -3.733 1.00 95.88 76 LEU A N 1
ATOM 626 C CA . LEU A 1 76 ? 2.894 -1.501 -5.156 1.00 95.88 76 LEU A CA 1
ATOM 627 C C . LEU A 1 76 ? 4.068 -2.449 -5.426 1.00 95.88 76 LEU A C 1
ATOM 629 O O . LEU A 1 76 ? 5.214 -2.166 -5.073 1.00 95.88 76 LEU A O 1
ATOM 633 N N . SER A 1 77 ? 3.779 -3.586 -6.049 1.00 92.81 77 SER A N 1
ATOM 634 C CA . SER A 1 77 ? 4.761 -4.616 -6.370 1.00 92.81 77 SER A CA 1
ATOM 635 C C . SER A 1 77 ? 5.383 -4.334 -7.735 1.00 92.81 77 SER A C 1
ATOM 637 O O . SER A 1 77 ? 4.740 -4.490 -8.769 1.00 92.81 77 SER A O 1
ATOM 639 N N . MET A 1 78 ? 6.647 -3.926 -7.717 1.00 90.62 78 MET A N 1
ATOM 640 C CA . MET A 1 78 ? 7.487 -3.654 -8.879 1.00 90.62 78 MET A CA 1
ATOM 641 C C . MET A 1 78 ? 8.239 -4.928 -9.260 1.00 90.62 78 MET A C 1
ATOM 643 O O . MET A 1 78 ? 8.869 -5.549 -8.402 1.00 90.62 78 MET A O 1
ATOM 647 N N . TRP A 1 79 ? 8.143 -5.348 -10.518 1.00 85.19 79 TRP A N 1
ATOM 648 C CA . TRP A 1 79 ? 8.603 -6.665 -10.961 1.00 85.19 79 TRP A CA 1
ATOM 649 C C . TRP A 1 79 ? 9.847 -6.575 -11.843 1.00 85.19 79 TRP A C 1
ATOM 651 O O . TRP A 1 79 ? 10.958 -6.753 -11.353 1.00 85.19 79 TRP A O 1
ATOM 661 N N . ASP A 1 80 ? 9.676 -6.271 -13.123 1.00 82.69 80 ASP A N 1
ATOM 662 C CA . ASP A 1 80 ? 10.769 -6.104 -14.080 1.00 82.69 80 ASP A CA 1
ATOM 663 C C . ASP A 1 80 ? 10.815 -4.673 -14.628 1.00 82.69 80 ASP A C 1
ATOM 665 O O . ASP A 1 80 ? 9.912 -3.869 -14.401 1.00 82.69 80 ASP A O 1
ATOM 669 N N . GLU A 1 81 ? 11.903 -4.331 -15.317 1.00 80.38 81 GLU A N 1
ATOM 670 C CA . GLU A 1 81 ? 12.136 -2.974 -15.813 1.00 80.38 81 GLU A CA 1
ATOM 671 C C . GLU A 1 81 ? 11.042 -2.494 -16.781 1.00 80.38 81 GLU A C 1
ATOM 673 O O . GLU A 1 81 ? 10.647 -1.328 -16.729 1.00 80.38 81 GLU A O 1
ATOM 678 N N . GLU A 1 82 ? 10.540 -3.371 -17.651 1.00 84.44 82 GLU A N 1
ATOM 679 C CA . GLU A 1 82 ? 9.523 -3.023 -18.642 1.00 84.44 82 GLU A CA 1
ATOM 680 C C . GLU A 1 82 ? 8.187 -2.741 -17.959 1.00 84.44 82 GLU A C 1
ATOM 682 O O . GLU A 1 82 ? 7.608 -1.668 -18.147 1.00 84.44 82 GLU A O 1
ATOM 687 N N . TYR A 1 83 ? 7.751 -3.641 -17.078 1.00 87.12 83 TYR A N 1
ATOM 688 C CA . TYR A 1 83 ? 6.555 -3.450 -16.273 1.00 87.12 83 TYR A CA 1
ATOM 689 C C . TYR A 1 83 ? 6.664 -2.191 -15.404 1.00 87.12 83 TYR A C 1
ATOM 691 O O . TYR A 1 83 ? 5.757 -1.357 -15.407 1.00 87.12 83 TYR A O 1
ATOM 699 N N . ASN A 1 84 ? 7.789 -1.985 -14.718 1.00 88.50 84 ASN A N 1
ATOM 700 C CA . ASN A 1 84 ? 7.970 -0.850 -13.810 1.00 88.50 84 ASN A CA 1
ATOM 701 C C . ASN A 1 84 ? 7.878 0.508 -14.530 1.00 88.50 84 ASN A C 1
ATOM 703 O 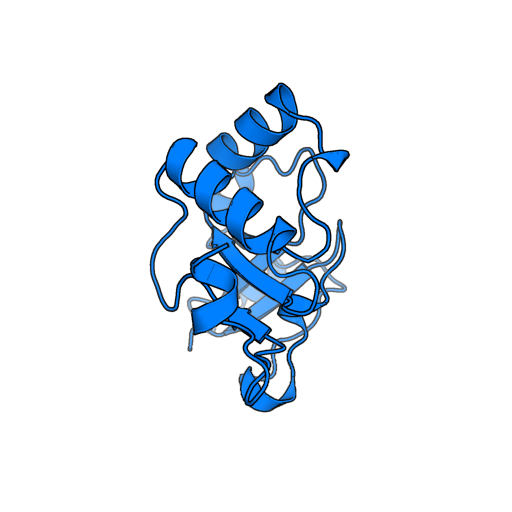O . ASN A 1 84 ? 7.416 1.476 -13.929 1.00 88.50 84 ASN A O 1
ATOM 707 N N . LYS A 1 85 ? 8.249 0.595 -15.818 1.00 89.00 85 LYS A N 1
ATOM 708 C CA . LYS A 1 85 ? 8.073 1.814 -16.641 1.00 89.00 85 LYS A CA 1
ATOM 709 C C . LYS A 1 85 ? 6.599 2.161 -16.886 1.00 89.00 85 LYS A C 1
ATOM 711 O O . LYS A 1 85 ? 6.260 3.336 -17.088 1.00 89.00 85 LYS A O 1
ATOM 716 N N . THR A 1 86 ? 5.719 1.159 -16.872 1.00 92.44 86 THR A N 1
ATOM 717 C CA . THR A 1 86 ? 4.273 1.352 -17.058 1.00 92.44 86 THR A CA 1
ATOM 718 C C . THR A 1 86 ? 3.599 1.884 -15.794 1.00 92.44 86 THR A C 1
ATOM 720 O O . THR A 1 86 ? 2.709 2.728 -15.898 1.00 92.44 86 THR A O 1
ATOM 723 N N . VAL A 1 87 ? 4.082 1.481 -14.613 1.00 93.94 87 VAL A N 1
ATOM 724 C CA . VAL A 1 87 ? 3.465 1.802 -13.321 1.00 93.94 87 VAL A CA 1
ATOM 725 C C . VAL A 1 87 ? 3.478 3.304 -13.045 1.00 93.94 87 VAL A C 1
ATOM 727 O O . VAL A 1 87 ? 4.533 3.939 -12.993 1.00 93.94 87 VAL A O 1
ATOM 730 N N . LYS A 1 88 ? 2.298 3.891 -12.808 1.00 96.31 88 LYS A N 1
ATOM 731 C CA . LYS A 1 88 ? 2.164 5.290 -12.374 1.00 96.31 88 LYS A CA 1
ATOM 732 C C . LYS A 1 88 ? 1.820 5.345 -10.893 1.00 96.31 88 LYS A C 1
ATOM 734 O O . LYS A 1 88 ? 0.683 5.123 -10.505 1.00 96.31 88 LYS A O 1
ATOM 739 N N . ASN A 1 89 ? 2.791 5.682 -10.053 1.00 95.38 89 ASN A N 1
ATOM 740 C CA . ASN A 1 89 ? 2.578 5.831 -8.613 1.00 95.38 89 ASN A CA 1
ATOM 741 C C . ASN A 1 89 ? 2.254 7.290 -8.240 1.00 95.38 89 ASN A C 1
ATOM 743 O O . ASN A 1 89 ? 3.075 7.986 -7.641 1.00 95.38 89 ASN A O 1
ATOM 747 N N . LYS A 1 90 ? 1.068 7.763 -8.642 1.00 96.56 90 LYS A N 1
ATOM 748 C CA . LYS A 1 90 ? 0.642 9.171 -8.520 1.00 96.56 90 LYS A CA 1
ATOM 749 C C . LYS A 1 90 ? 0.675 9.689 -7.078 1.00 96.56 90 LYS A C 1
ATOM 751 O O . LYS A 1 90 ? 0.998 10.850 -6.850 1.00 96.56 90 LYS A O 1
ATOM 756 N N . TYR A 1 91 ? 0.380 8.813 -6.121 1.00 97.38 91 TYR A N 1
ATOM 757 C CA . TYR A 1 91 ? 0.235 9.152 -4.703 1.00 97.38 91 TYR A CA 1
ATOM 758 C C . TYR A 1 91 ? 1.436 8.762 -3.849 1.00 97.38 91 TYR A C 1
ATOM 760 O O . TYR A 1 91 ? 1.346 8.779 -2.623 1.00 97.38 91 TYR A O 1
ATOM 768 N N . LEU A 1 92 ? 2.558 8.400 -4.481 1.00 96.06 92 LEU A N 1
ATOM 769 C CA . LEU A 1 92 ? 3.768 7.968 -3.787 1.00 96.06 92 LEU A CA 1
ATOM 770 C C . LEU A 1 92 ? 3.479 6.837 -2.791 1.00 96.06 92 LEU A C 1
ATOM 772 O O . LEU A 1 92 ? 4.041 6.812 -1.703 1.00 96.06 92 LEU A O 1
ATOM 776 N N . LEU A 1 93 ? 2.604 5.891 -3.125 1.00 97.50 93 LEU A N 1
ATOM 777 C CA . LEU A 1 93 ? 2.413 4.705 -2.295 1.00 97.50 93 LEU A CA 1
ATOM 778 C C . LEU A 1 93 ? 3.749 3.977 -2.114 1.00 97.50 93 LEU A C 1
ATOM 780 O O . LEU A 1 93 ? 4.604 4.039 -3.003 1.00 97.50 93 LEU A O 1
ATOM 784 N N . PRO A 1 94 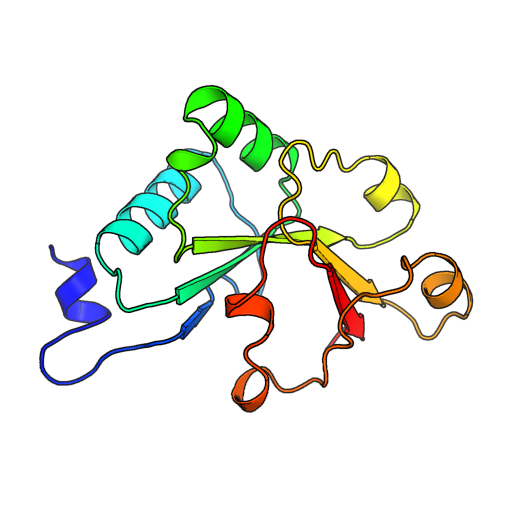? 3.967 3.297 -0.980 1.00 96.25 94 PRO A N 1
ATOM 785 C CA . PRO A 1 94 ? 5.171 2.508 -0.813 1.00 96.25 94 PRO A CA 1
ATOM 786 C C . PRO A 1 94 ? 5.293 1.469 -1.927 1.00 96.25 94 PRO A C 1
ATOM 788 O O . PRO A 1 94 ? 4.296 0.920 -2.401 1.00 96.25 94 PRO A O 1
ATOM 791 N N . VAL A 1 95 ? 6.526 1.186 -2.336 1.00 94.81 95 VAL A N 1
ATOM 792 C CA . VAL A 1 95 ? 6.802 0.243 -3.424 1.00 94.81 95 VAL A CA 1
ATOM 793 C C . VAL A 1 95 ? 7.745 -0.858 -2.969 1.00 94.81 95 VAL A C 1
ATOM 795 O O . VAL A 1 95 ? 8.589 -0.665 -2.090 1.00 94.81 95 VAL A O 1
ATOM 798 N N . THR A 1 96 ? 7.642 -2.018 -3.596 1.00 92.19 96 THR A N 1
ATOM 799 C CA . THR A 1 96 ? 8.588 -3.103 -3.376 1.00 92.19 96 THR A CA 1
ATOM 800 C C . THR A 1 96 ? 9.074 -3.672 -4.692 1.00 92.19 96 THR A C 1
ATOM 802 O O . THR A 1 96 ? 8.261 -4.136 -5.482 1.00 92.19 96 THR A O 1
ATOM 805 N N . TYR A 1 97 ? 10.391 -3.695 -4.885 1.00 89.88 97 TYR A N 1
ATOM 806 C CA . TYR A 1 97 ? 11.038 -4.302 -6.046 1.00 89.88 97 TYR A CA 1
ATOM 807 C C . TYR A 1 97 ? 11.353 -5.777 -5.785 1.00 89.88 97 TYR A C 1
ATOM 809 O O . TYR A 1 97 ? 11.964 -6.115 -4.765 1.00 89.88 97 TYR A O 1
ATOM 817 N N . VAL A 1 98 ? 10.930 -6.650 -6.700 1.00 84.38 98 VAL A N 1
ATOM 818 C CA . VAL A 1 98 ? 11.143 -8.101 -6.620 1.00 84.38 98 VAL A CA 1
ATOM 819 C C . VAL A 1 98 ? 12.317 -8.511 -7.501 1.00 84.38 98 VAL A C 1
ATOM 821 O O . VAL A 1 98 ? 12.278 -8.344 -8.715 1.00 84.38 98 VAL A O 1
ATOM 824 N N . GLU A 1 99 ? 13.348 -9.106 -6.906 1.00 78.38 99 GLU A N 1
ATOM 825 C CA . GLU A 1 99 ? 14.472 -9.667 -7.660 1.00 78.38 99 GLU A CA 1
ATOM 826 C C . GLU A 1 99 ? 14.156 -11.109 -8.082 1.00 78.38 99 GLU A C 1
ATOM 828 O O . GLU A 1 99 ? 14.283 -12.039 -7.280 1.00 78.38 99 GLU A O 1
ATOM 833 N N . PHE A 1 100 ? 13.741 -11.302 -9.341 1.00 70.19 100 PHE A N 1
ATOM 834 C CA . PHE A 1 100 ? 13.409 -12.624 -9.908 1.00 70.19 100 PHE A CA 1
ATOM 835 C C . PHE A 1 100 ? 14.629 -13.491 -10.251 1.00 70.19 100 PHE A C 1
ATOM 837 O O . PHE A 1 100 ? 14.504 -14.703 -10.419 1.00 70.19 100 PHE A O 1
ATOM 844 N N . LYS A 1 101 ? 15.821 -12.899 -10.390 1.00 59.12 101 LYS A N 1
ATOM 845 C CA . LYS A 1 101 ? 17.073 -13.607 -10.708 1.00 59.12 101 LYS A CA 1
ATOM 846 C C . LYS A 1 101 ? 18.244 -12.913 -10.023 1.00 59.12 101 LYS A C 1
ATOM 848 O O . LYS A 1 101 ? 18.238 -11.696 -9.913 1.00 59.12 101 LYS A O 1
ATOM 853 N N . LYS A 1 102 ? 19.299 -13.663 -9.676 1.00 56.03 102 LYS A N 1
ATOM 854 C CA . LYS A 1 102 ? 20.626 -13.102 -9.344 1.00 56.03 102 LYS A CA 1
ATOM 855 C C . LYS A 1 102 ? 21.288 -12.504 -10.601 1.00 56.03 102 LYS A C 1
ATOM 857 O O . LYS A 1 102 ? 22.370 -12.943 -10.981 1.00 56.03 102 LYS A O 1
ATOM 862 N N . SER A 1 103 ? 20.634 -11.584 -11.307 1.00 52.75 103 SER A N 1
ATOM 863 C CA . SER A 1 103 ? 21.257 -10.865 -12.418 1.00 52.75 103 SER A CA 1
ATOM 864 C C . SER A 1 103 ? 21.784 -9.526 -11.916 1.00 52.75 103 SER A C 1
ATOM 866 O O . SER A 1 103 ? 21.131 -8.807 -11.161 1.00 52.75 103 SER A O 1
ATOM 868 N N . SER A 1 104 ? 22.998 -9.180 -12.335 1.00 53.66 104 SER A N 1
ATOM 869 C CA . SER A 1 104 ? 23.593 -7.861 -12.101 1.00 53.66 104 SER A CA 1
ATOM 870 C C . SER A 1 104 ? 22.733 -6.716 -12.653 1.00 53.66 104 SER A C 1
ATOM 872 O O . SER A 1 104 ? 22.830 -5.598 -12.161 1.00 53.66 104 SER A O 1
ATOM 874 N N . GLU A 1 105 ? 21.865 -7.006 -13.625 1.00 53.75 105 GLU A N 1
ATOM 875 C CA . GLU A 1 105 ? 20.928 -6.060 -14.240 1.00 53.75 105 GLU A CA 1
ATOM 876 C C . GLU A 1 105 ? 19.845 -5.576 -13.266 1.00 53.75 105 GLU A C 1
ATOM 878 O O . GLU A 1 105 ? 19.535 -4.388 -13.253 1.00 53.75 105 GLU A O 1
ATOM 883 N N . PHE A 1 106 ? 19.314 -6.440 -12.387 1.00 61.12 106 PHE A N 1
ATOM 884 C CA . PHE A 1 106 ? 18.328 -6.002 -11.392 1.00 61.12 106 PHE A CA 1
ATOM 885 C C . PHE A 1 106 ? 18.939 -4.982 -10.424 1.00 61.12 106 PHE A C 1
ATOM 887 O O . PHE A 1 106 ? 18.366 -3.921 -10.185 1.00 61.12 106 PHE A O 1
ATOM 894 N N . LYS A 1 107 ? 20.152 -5.250 -9.925 1.00 57.44 107 LYS A N 1
ATOM 895 C CA . LYS A 1 107 ? 20.859 -4.344 -9.005 1.00 57.44 107 LYS A CA 1
ATOM 896 C C . LYS A 1 107 ? 21.181 -2.980 -9.617 1.00 57.44 107 LYS A C 1
ATOM 898 O O . LYS A 1 107 ? 21.265 -2.012 -8.871 1.00 57.44 107 LYS A O 1
ATOM 903 N N . ALA A 1 108 ? 21.360 -2.901 -10.936 1.00 53.59 108 ALA A N 1
ATOM 904 C CA . ALA A 1 108 ? 21.617 -1.642 -11.635 1.00 53.59 108 ALA A CA 1
ATOM 905 C C . ALA A 1 108 ? 20.367 -0.747 -11.738 1.00 53.59 108 ALA A C 1
ATOM 907 O O . ALA A 1 108 ? 20.501 0.469 -11.845 1.00 53.59 108 ALA A O 1
ATOM 908 N N . ASN A 1 109 ? 19.170 -1.340 -11.665 1.00 57.28 109 ASN A N 1
ATOM 909 C CA . ASN A 1 109 ? 17.897 -0.672 -11.946 1.00 57.28 109 ASN A CA 1
ATOM 910 C C . ASN A 1 109 ? 17.009 -0.448 -10.706 1.00 57.28 109 ASN A C 1
ATOM 912 O O . ASN A 1 109 ? 15.942 0.158 -10.816 1.00 57.28 109 ASN A O 1
ATOM 916 N N . VAL A 1 110 ? 17.418 -0.916 -9.523 1.00 63.91 110 VAL A N 1
ATOM 917 C CA . VAL A 1 110 ? 16.718 -0.618 -8.264 1.00 63.91 110 VAL A CA 1
ATOM 918 C C . VAL A 1 110 ? 17.188 0.742 -7.744 1.00 63.91 110 VAL A C 1
ATOM 920 O O . VAL A 1 110 ? 18.394 0.935 -7.575 1.00 63.91 110 VAL A O 1
ATOM 923 N N . PRO A 1 111 ? 16.277 1.685 -7.440 1.00 67.69 111 PRO A N 1
ATOM 924 C CA . PRO A 1 111 ? 16.681 2.979 -6.910 1.00 67.69 111 PRO A CA 1
ATOM 925 C C . PRO A 1 111 ? 17.454 2.838 -5.592 1.00 67.69 111 PRO A C 1
ATOM 927 O O . PRO A 1 111 ? 17.119 2.034 -4.717 1.00 67.69 111 PRO A O 1
ATOM 930 N N . THR A 1 112 ? 18.495 3.652 -5.432 1.00 70.56 112 THR A N 1
ATOM 931 C CA . THR A 1 112 ? 19.295 3.696 -4.204 1.00 70.56 112 THR A CA 1
ATOM 932 C C . THR A 1 112 ? 18.457 4.189 -3.022 1.00 70.56 112 THR A C 1
ATOM 934 O O . THR A 1 112 ? 17.688 5.136 -3.168 1.00 70.56 112 THR A O 1
ATOM 937 N N . GLY A 1 113 ? 18.646 3.603 -1.834 1.00 75.44 113 GLY A N 1
ATOM 938 C CA . GLY A 1 113 ? 18.025 4.080 -0.586 1.00 75.44 113 GLY A CA 1
ATOM 939 C C . GLY A 1 113 ? 16.805 3.289 -0.100 1.00 75.44 113 GLY A C 1
ATOM 940 O O . GLY A 1 113 ? 16.234 3.628 0.935 1.00 75.44 113 GLY A O 1
ATOM 941 N N . GLY A 1 114 ? 16.414 2.221 -0.797 1.00 83.38 114 GLY A N 1
ATOM 942 C CA . GLY A 1 114 ? 15.417 1.283 -0.281 1.00 83.38 114 GLY A CA 1
ATOM 943 C C . GLY A 1 114 ? 15.909 0.441 0.900 1.00 83.38 114 GLY A C 1
ATOM 944 O O . GLY A 1 114 ? 17.109 0.289 1.134 1.00 83.38 114 GLY A O 1
ATOM 945 N N . TYR A 1 115 ? 14.970 -0.168 1.621 1.00 89.62 115 TYR A N 1
ATOM 946 C CA . TYR A 1 115 ? 15.283 -1.144 2.664 1.00 89.62 115 TYR A CA 1
ATOM 947 C C . TYR A 1 115 ? 15.382 -2.567 2.093 1.00 89.62 115 TYR A C 1
ATOM 949 O O . TYR A 1 115 ? 14.428 -3.073 1.492 1.00 89.62 115 TYR A O 1
ATOM 957 N N . GLN A 1 116 ? 16.510 -3.239 2.347 1.00 89.50 116 GLN A N 1
ATOM 958 C CA . GLN A 1 116 ? 16.706 -4.640 1.977 1.00 89.50 116 GLN A CA 1
ATOM 959 C C . GLN A 1 116 ? 15.902 -5.565 2.884 1.00 89.50 116 GLN A C 1
ATOM 961 O O . GLN A 1 116 ? 16.134 -5.629 4.092 1.00 89.50 116 GLN A O 1
ATOM 966 N N . CYS A 1 117 ? 14.978 -6.325 2.304 1.00 89.75 117 CYS A N 1
ATOM 967 C CA . CYS A 1 117 ? 14.226 -7.329 3.037 1.00 89.75 117 CYS A CA 1
ATOM 968 C C . CYS A 1 117 ? 15.159 -8.457 3.518 1.00 89.75 117 CYS A C 1
ATOM 970 O O . CYS A 1 117 ? 15.829 -9.084 2.697 1.00 89.75 117 CYS A O 1
ATOM 972 N N . PRO A 1 118 ? 15.164 -8.784 4.822 1.00 88.75 118 PRO A N 1
ATOM 973 C CA . PRO A 1 118 ? 16.023 -9.827 5.381 1.00 88.75 118 PRO A CA 1
ATOM 974 C C . PRO A 1 118 ? 15.428 -11.242 5.264 1.00 88.75 118 PRO A C 1
ATOM 976 O O . PRO A 1 118 ? 15.885 -12.155 5.944 1.00 88.75 118 PRO A O 1
ATOM 979 N N .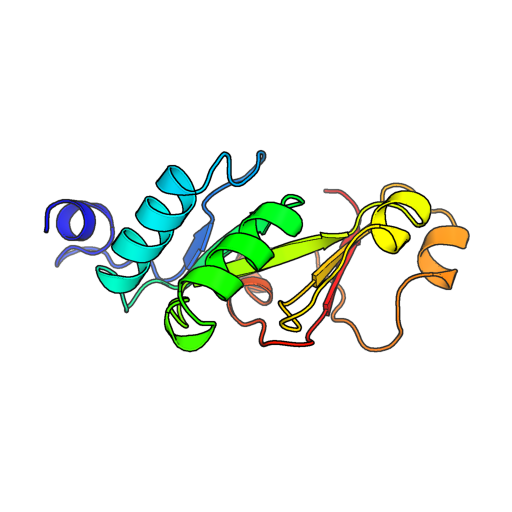 GLY A 1 119 ? 14.343 -11.440 4.514 1.00 86.38 119 GLY A N 1
ATOM 980 C CA . GLY A 1 119 ? 13.713 -12.757 4.369 1.00 86.38 119 GLY A CA 1
ATOM 981 C C . GLY A 1 119 ? 12.716 -13.152 5.465 1.00 86.38 119 GLY A C 1
ATOM 982 O O . GLY A 1 119 ? 11.870 -14.016 5.252 1.00 86.38 119 GLY A O 1
ATOM 983 N N . SER A 1 120 ? 12.752 -12.505 6.635 1.00 88.06 120 SER A N 1
ATOM 984 C CA . SER A 1 120 ? 11.938 -12.898 7.796 1.00 88.06 120 SER A CA 1
ATOM 985 C C . SER A 1 120 ? 10.847 -11.882 8.137 1.00 88.06 120 SER A C 1
ATOM 987 O O . SER A 1 120 ? 11.036 -10.957 8.933 1.00 88.06 120 SER A O 1
ATOM 989 N N . CYS A 1 121 ? 9.639 -12.086 7.603 1.00 88.75 121 CYS A N 1
ATOM 990 C CA . CYS A 1 121 ? 8.478 -11.258 7.951 1.00 88.75 121 CYS A CA 1
ATOM 991 C C . CYS A 1 121 ? 8.043 -11.414 9.417 1.00 88.75 121 CYS A C 1
ATOM 993 O O . CYS A 1 121 ? 7.317 -10.559 9.923 1.00 88.75 121 CYS A O 1
ATOM 995 N N . LYS A 1 122 ? 8.439 -12.490 10.112 1.00 86.38 122 LYS A N 1
ATOM 996 C CA . LYS A 1 122 ? 8.096 -12.701 11.528 1.00 86.38 122 LYS A CA 1
ATOM 997 C C . LYS A 1 122 ? 8.807 -11.695 12.434 1.00 86.38 122 LYS A C 1
ATOM 999 O O . LYS A 1 122 ? 8.183 -11.210 13.372 1.00 86.38 122 LYS A O 1
ATOM 1004 N N . THR A 1 123 ? 10.056 -11.355 12.125 1.00 89.62 123 THR A N 1
ATOM 1005 C CA . THR A 1 123 ? 10.884 -10.463 12.951 1.00 89.62 123 THR A CA 1
ATOM 1006 C C . THR A 1 123 ? 10.993 -9.051 12.380 1.00 89.62 123 THR A C 1
ATOM 1008 O O . THR A 1 123 ? 10.964 -8.093 13.142 1.00 89.62 123 THR A O 1
ATOM 1011 N N . CYS A 1 124 ? 11.061 -8.896 11.054 1.00 92.19 124 CYS A N 1
ATOM 1012 C CA . CYS A 1 124 ? 11.306 -7.602 10.412 1.00 92.19 124 CYS A CA 1
ATOM 1013 C C . CYS A 1 124 ? 10.100 -6.651 10.492 1.00 92.19 124 CYS A C 1
ATOM 1015 O O . CYS A 1 124 ? 10.218 -5.518 10.949 1.00 92.19 124 CYS A O 1
ATOM 1017 N N . LYS A 1 125 ? 8.927 -7.107 10.029 1.00 93.69 125 LYS A N 1
ATOM 1018 C CA . LYS A 1 125 ? 7.671 -6.329 9.967 1.00 93.69 125 LYS A CA 1
ATOM 1019 C C . LYS A 1 125 ? 7.744 -4.981 9.224 1.00 93.69 125 LYS A C 1
ATOM 1021 O O . LYS A 1 125 ? 6.770 -4.236 9.271 1.00 93.69 125 LYS A O 1
ATOM 1026 N N . ASN A 1 126 ? 8.831 -4.677 8.509 1.00 93.56 126 ASN A N 1
ATOM 1027 C CA . ASN A 1 126 ? 9.045 -3.361 7.898 1.00 93.56 126 ASN A CA 1
ATOM 1028 C C . ASN A 1 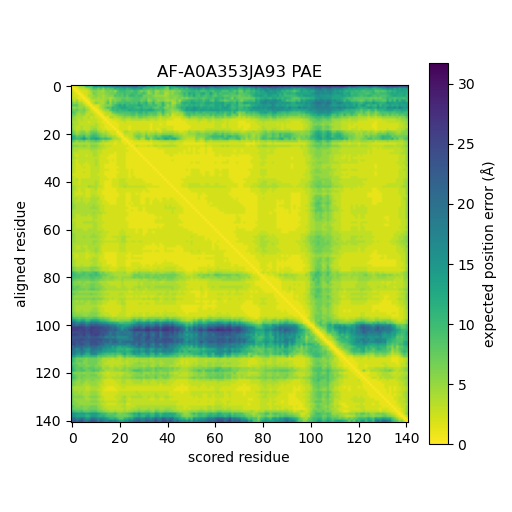126 ? 7.932 -2.973 6.913 1.00 93.56 126 ASN A C 1
ATOM 1030 O O . ASN A 1 126 ? 7.449 -1.850 6.960 1.00 93.56 126 ASN A O 1
ATOM 1034 N N . CYS A 1 127 ? 7.443 -3.921 6.105 1.00 94.19 127 CYS A N 1
ATOM 1035 C CA . CYS A 1 127 ? 6.389 -3.670 5.115 1.00 94.19 127 CYS A CA 1
ATOM 1036 C C . CYS A 1 127 ? 5.079 -3.140 5.730 1.00 94.19 127 CYS A C 1
ATOM 1038 O O . CYS A 1 127 ? 4.395 -2.334 5.113 1.00 94.19 127 CYS A O 1
ATOM 1040 N N . TRP A 1 128 ? 4.750 -3.525 6.970 1.00 96.44 128 TRP A N 1
ATOM 1041 C CA . TRP A 1 128 ? 3.579 -2.994 7.685 1.00 96.44 128 TRP A CA 1
ATOM 1042 C C . TRP A 1 128 ? 3.781 -1.563 8.199 1.00 96.44 128 TRP A C 1
ATOM 1044 O O . TRP A 1 128 ? 2.826 -0.908 8.599 1.00 96.44 128 TRP A O 1
ATOM 1054 N N . LYS A 1 129 ? 5.014 -1.060 8.216 1.00 95.06 129 LYS A N 1
ATOM 1055 C CA . LYS A 1 129 ? 5.359 0.262 8.756 1.00 95.06 129 LYS A CA 1
ATOM 1056 C C . LYS A 1 129 ? 5.750 1.259 7.671 1.00 95.06 129 LYS A C 1
ATOM 1058 O O . LYS A 1 129 ? 6.078 2.394 7.996 1.00 95.06 129 LYS A O 1
ATOM 1063 N N . MET A 1 130 ? 5.717 0.842 6.406 1.00 94.81 130 MET A N 1
ATOM 1064 C CA . MET A 1 130 ? 6.123 1.699 5.305 1.00 94.81 130 MET A CA 1
ATOM 1065 C C . MET A 1 130 ? 5.213 2.924 5.186 1.00 94.81 130 MET A C 1
ATOM 1067 O O . MET A 1 130 ? 3.993 2.857 5.378 1.00 94.81 130 MET A O 1
ATOM 1071 N N . MET A 1 131 ? 5.848 4.042 4.869 1.00 94.31 131 MET A N 1
ATOM 1072 C CA . MET A 1 131 ? 5.229 5.331 4.593 1.00 94.31 131 MET A CA 1
ATOM 1073 C C . MET A 1 131 ? 5.258 5.623 3.094 1.00 94.31 131 MET A C 1
ATOM 1075 O O . MET A 1 131 ? 5.944 4.944 2.326 1.00 94.31 131 MET A O 1
ATOM 1079 N N . LEU A 1 132 ? 4.524 6.657 2.689 1.00 95.31 132 LEU A N 1
ATOM 1080 C CA . LEU A 1 132 ? 4.563 7.151 1.318 1.00 95.31 132 LEU A CA 1
ATOM 1081 C C . LEU A 1 132 ? 6.009 7.469 0.895 1.00 95.31 132 LEU A C 1
ATOM 1083 O O . LEU A 1 132 ? 6.815 7.952 1.690 1.00 95.31 132 LEU A O 1
ATOM 1087 N N . GLY A 1 133 ? 6.345 7.139 -0.348 1.00 94.06 133 GLY A N 1
ATOM 1088 C CA . GLY A 1 133 ? 7.656 7.315 -0.967 1.00 94.06 133 GLY A CA 1
ATOM 1089 C C . GLY A 1 133 ? 8.703 6.287 -0.539 1.00 94.06 133 GLY A C 1
ATOM 1090 O O . GLY A 1 133 ? 9.770 6.221 -1.147 1.00 94.06 133 GLY A O 1
ATOM 1091 N N . GLN A 1 134 ? 8.429 5.466 0.479 1.00 94.69 134 GLN A N 1
ATOM 1092 C CA . GLN A 1 134 ? 9.381 4.450 0.910 1.00 94.69 134 GLN A CA 1
ATOM 1093 C C . GLN A 1 134 ? 9.387 3.258 -0.035 1.00 94.69 134 GLN A C 1
ATOM 1095 O O . GLN A 1 134 ? 8.369 2.861 -0.603 1.00 94.69 134 GLN A O 1
ATOM 1100 N N . MET A 1 135 ? 10.554 2.634 -0.142 1.00 93.44 135 MET A N 1
ATOM 1101 C CA . MET A 1 135 ? 10.732 1.463 -0.977 1.00 93.44 135 MET A CA 1
ATOM 1102 C C . MET A 1 135 ? 11.468 0.350 -0.245 1.00 93.44 135 MET A C 1
ATOM 1104 O O . MET A 1 135 ? 12.318 0.585 0.616 1.00 93.44 135 MET A O 1
ATOM 1108 N N . THR A 1 136 ? 11.129 -0.879 -0.599 1.00 91.56 136 THR A N 1
ATOM 1109 C CA . THR A 1 136 ? 11.828 -2.087 -0.159 1.00 91.56 136 THR A CA 1
ATOM 1110 C C . THR A 1 136 ? 12.258 -2.901 -1.368 1.00 91.56 136 THR A C 1
ATOM 1112 O O . THR A 1 136 ? 11.726 -2.738 -2.466 1.00 91.56 136 THR A O 1
ATOM 1115 N N . PHE A 1 137 ? 13.215 -3.794 -1.174 1.00 88.00 137 PHE A N 1
ATOM 1116 C CA . PHE A 1 137 ? 13.602 -4.773 -2.184 1.00 88.00 137 PHE A CA 1
ATOM 1117 C C . PHE A 1 137 ? 13.763 -6.140 -1.536 1.00 88.00 137 PHE A C 1
ATOM 1119 O O . PHE A 1 137 ? 14.280 -6.244 -0.421 1.00 88.00 137 PHE A O 1
ATOM 1126 N N . PHE A 1 138 ? 13.293 -7.190 -2.203 1.00 82.44 138 PHE A N 1
ATOM 1127 C CA . PHE A 1 138 ? 13.468 -8.562 -1.733 1.00 82.44 138 PHE A CA 1
ATOM 1128 C C . PHE A 1 138 ? 13.837 -9.495 -2.879 1.00 82.44 138 PHE A C 1
ATOM 1130 O O . PHE A 1 138 ? 13.358 -9.350 -4.002 1.00 82.44 138 PHE A O 1
ATOM 1137 N N . HIS A 1 139 ? 14.681 -10.472 -2.562 1.00 74.94 139 HIS A N 1
ATOM 1138 C CA . HIS A 1 139 ? 14.888 -11.634 -3.415 1.00 74.94 139 HIS A CA 1
ATOM 1139 C C . HIS A 1 139 ? 13.618 -12.466 -3.409 1.00 74.94 139 HIS A C 1
ATOM 1141 O O . HIS A 1 139 ? 13.066 -12.657 -2.330 1.00 74.94 139 HIS A O 1
ATOM 1147 N N . GLN A 1 140 ? 13.155 -12.958 -4.559 1.00 68.50 140 GLN A N 1
ATOM 1148 C CA . GLN A 1 140 ? 12.020 -13.882 -4.584 1.00 68.50 140 GLN A CA 1
ATOM 1149 C C . GLN A 1 140 ? 12.232 -14.998 -3.540 1.00 68.50 140 GLN A C 1
ATOM 1151 O O . GLN A 1 140 ? 13.274 -15.655 -3.540 1.00 68.50 140 GLN A O 1
ATOM 1156 N N . HIS A 1 141 ? 11.275 -15.140 -2.617 1.00 58.28 141 HIS A N 1
ATOM 1157 C CA . HIS A 1 141 ? 11.259 -16.210 -1.616 1.00 58.28 141 HIS A CA 1
ATOM 1158 C C . HIS A 1 141 ? 10.540 -17.439 -2.160 1.00 58.28 141 HIS A C 1
ATOM 1160 O O . HIS A 1 141 ? 9.559 -17.247 -2.919 1.00 58.28 141 HIS A O 1
#

Solvent-accessible surface area (backbone atoms only — not comparable to full-atom values): 8406 Å² total; per-residue (Å²): 115,73,66,37,65,78,52,49,39,98,89,48,74,52,56,70,44,66,81,49,96,70,76,61,75,83,49,69,70,54,49,54,49,52,46,54,52,33,66,68,34,74,76,26,30,31,29,39,57,28,74,51,48,64,61,53,49,54,50,34,72,74,60,40,70,85,67,54,45,90,41,47,31,60,29,41,51,34,64,51,74,72,62,46,71,70,62,66,67,87,79,33,55,20,36,33,41,41,40,87,58,101,46,74,67,56,70,74,70,54,74,86,87,47,47,76,56,86,83,46,70,90,77,63,51,56,76,62,67,60,47,72,69,37,43,34,36,35,67,70,128

Radius of gyration: 15.68 Å; Cα contacts (8 Å, |Δi|>4): 206; chains: 1; bounding box: 43×27×43 Å

Foldseek 3Di:
DVLCCVAPDPVDHAAEEEPDPDDAQDAPVSVVVVLVSCVVRVNHQYEYEHQPLVRVVVNCVVQPPVSRDPSYQYEYEAEDPVSNVVHDNPFQREYEYEDADPDPVSVVPDDPDAAEDPPDCPPPVVSSVDDRNHYYYYYDD

pLDDT: mean 88.27, std 12.06, range [52.75, 98.62]

Nearest PDB structures (foldseek):
  4kib-assembly1_A  TM=4.892E-01  e=6.021E-02  Streptomyces hygroscopicus
  4m6x-assembly1_B  TM=4.858E-01  e=1.218E-01  Streptomyces hygroscopicus
  5zw3-assembly1_B  TM=5.045E-01  e=2.803E-01  Bacillus subtilis subsp. subtilis str. 168
  5zw3-assembly1_A  TM=5.036E-01  e=4.117E-01  Bacillus subtilis subsp. subtilis str. 168
  5zy6-assembly2_B  TM=4.666E-01  e=4.701E+00  Schizosaccharomyces pombe 972h-

Mean predicted aligned error: 5.27 Å